Protein AF-A0A1L9B1I5-F1 (afdb_monomer_lite)

Radius of gyration: 37.48 Å; chains: 1; bounding box: 72×91×67 Å

Secondary structure (DSSP, 8-state):
--HHHHHHHHHHHHHHHH-TTS-HHHHHHHHHHHHHHH-SSTTSTTTSHHHHHHHHHHHHHHHHHHHHHHHHH------SS-----------------

Foldseek 3Di:
DDPVVVVVVVVVLVCQLVDPPDPPVVSVVSVVVVCCVVPVPPVPDPPCPVVVVVVVVVVVVVVVVVVVVVVVVDDPPPPPDPPPPDDPDDDDDDPDDD

pLDDT: mean 73.76, std 11.55, range [52.38, 95.69]

Organism: NCBI:txid83449

Structure (mmCIF, N/CA/C/O backbone):
data_AF-A0A1L9B1I5-F1
#
_entry.id   AF-A0A1L9B1I5-F1
#
loop_
_atom_site.group_PDB
_atom_site.id
_atom_site.type_symbol
_atom_site.label_atom_id
_atom_site.label_alt_id
_atom_site.label_comp_id
_atom_site.label_asym_id
_atom_site.label_entity_id
_atom_site.label_seq_id
_atom_site.pdbx_PDB_ins_code
_atom_site.Cartn_x
_atom_site.Cartn_y
_atom_site.Cartn_z
_atom_site.occupancy
_atom_site.B_iso_or_equiv
_atom_site.auth_seq_id
_atom_site.auth_comp_id
_atom_site.auth_asym_id
_atom_site.auth_atom_id
_atom_site.pdbx_PDB_model_num
ATOM 1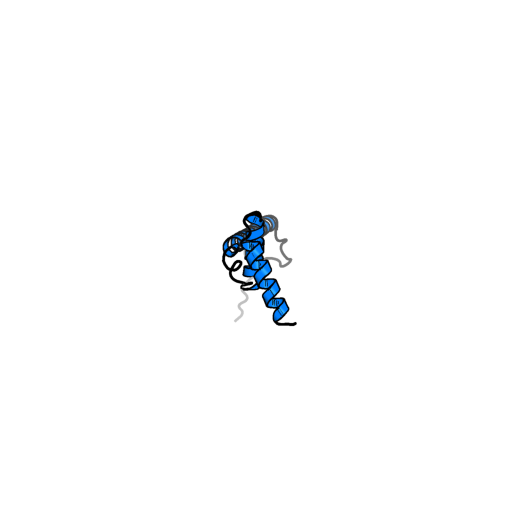 N N . MET A 1 1 ? 4.341 -37.449 9.022 1.00 52.38 1 MET A N 1
ATOM 2 C CA . MET A 1 1 ? 2.952 -37.032 9.335 1.00 52.38 1 MET A CA 1
ATOM 3 C C . MET A 1 1 ? 1.998 -38.139 8.913 1.00 52.38 1 MET A C 1
ATOM 5 O O . MET A 1 1 ? 1.988 -38.496 7.745 1.00 52.38 1 MET A O 1
ATOM 9 N N . ASN A 1 2 ? 1.245 -38.723 9.849 1.00 67.94 2 ASN A N 1
ATOM 10 C CA . ASN A 1 2 ? 0.342 -39.843 9.559 1.00 67.94 2 ASN A CA 1
ATOM 11 C C . ASN A 1 2 ? -0.948 -39.350 8.882 1.00 67.94 2 ASN A C 1
ATOM 13 O O . ASN A 1 2 ? -1.600 -38.432 9.380 1.00 67.94 2 ASN A O 1
ATOM 17 N N . VAL A 1 3 ? -1.355 -40.002 7.789 1.00 69.44 3 VAL A N 1
ATOM 18 C CA . VAL A 1 3 ? -2.583 -39.704 7.015 1.00 69.44 3 VAL A CA 1
ATOM 19 C C . VAL A 1 3 ? -3.870 -39.728 7.852 1.00 69.44 3 VAL A C 1
ATOM 21 O O . VAL A 1 3 ? -4.844 -39.053 7.522 1.00 69.44 3 VAL A O 1
ATOM 24 N N . ALA A 1 4 ? -3.865 -40.449 8.974 1.00 75.25 4 ALA A N 1
ATOM 25 C CA . ALA A 1 4 ? -4.964 -40.457 9.934 1.00 75.25 4 ALA A CA 1
ATOM 26 C C . ALA A 1 4 ? -5.176 -39.084 10.602 1.00 75.25 4 ALA A C 1
ATOM 28 O O . ALA A 1 4 ? -6.314 -38.642 10.752 1.00 75.25 4 ALA A O 1
ATOM 29 N N . GLY A 1 5 ? -4.096 -38.370 10.941 1.00 73.94 5 GLY A N 1
ATOM 30 C CA . GLY A 1 5 ? -4.180 -37.055 11.586 1.00 73.94 5 GLY A CA 1
ATOM 31 C C . GLY A 1 5 ? -4.783 -35.989 10.670 1.00 73.94 5 GLY A C 1
ATOM 32 O O . GLY A 1 5 ? -5.608 -35.187 11.104 1.00 73.94 5 GLY A O 1
ATOM 33 N N . LEU A 1 6 ? -4.452 -36.043 9.376 1.00 72.31 6 LEU A N 1
ATOM 34 C CA . LEU A 1 6 ? -4.952 -35.096 8.378 1.00 72.31 6 LEU A CA 1
ATOM 35 C C . LEU A 1 6 ? -6.469 -35.243 8.154 1.00 72.31 6 LEU A C 1
ATOM 37 O O . LEU A 1 6 ? -7.192 -34.250 8.066 1.00 72.31 6 LEU A O 1
ATOM 41 N N . ARG A 1 7 ? -6.978 -36.483 8.146 1.00 77.69 7 ARG A N 1
ATOM 42 C CA . ARG A 1 7 ? -8.416 -36.773 7.996 1.00 77.69 7 ARG A CA 1
ATOM 43 C C . ARG A 1 7 ? -9.245 -36.308 9.194 1.00 77.69 7 ARG A C 1
ATOM 45 O O . ARG A 1 7 ? -10.332 -35.757 9.008 1.00 77.69 7 ARG A O 1
ATOM 52 N N . VAL A 1 8 ? -8.728 -36.492 10.411 1.00 81.12 8 VAL A N 1
ATOM 53 C CA . VAL A 1 8 ? -9.387 -36.045 11.654 1.00 81.12 8 VAL A CA 1
ATOM 54 C C . VAL A 1 8 ? -9.438 -34.518 11.729 1.00 81.12 8 VAL A C 1
ATOM 56 O O . VAL A 1 8 ? -10.453 -33.943 12.129 1.00 81.12 8 VAL A O 1
ATOM 59 N N . MET A 1 9 ? -8.366 -33.846 11.309 1.00 76.38 9 MET A N 1
ATOM 60 C CA . MET A 1 9 ? -8.298 -32.386 11.295 1.00 76.38 9 MET A CA 1
ATOM 61 C C . MET A 1 9 ? -9.303 -31.784 10.300 1.00 76.38 9 MET A C 1
ATOM 63 O O . MET A 1 9 ? -10.058 -30.881 10.666 1.00 76.38 9 MET A O 1
ATOM 67 N N . GLY A 1 10 ? -9.413 -32.362 9.098 1.00 78.12 10 GLY A N 1
ATOM 68 C CA . GLY A 1 10 ? -10.393 -31.938 8.092 1.00 78.12 10 GLY A CA 1
ATOM 69 C C . GLY A 1 10 ? -11.852 -32.104 8.537 1.00 78.12 10 GLY A C 1
ATOM 70 O O . GLY A 1 10 ? -12.665 -31.199 8.359 1.00 78.12 10 GLY A O 1
ATOM 71 N N . THR A 1 11 ? -12.199 -33.219 9.187 1.00 82.44 11 THR A N 1
ATOM 72 C CA . THR A 1 11 ? -13.579 -33.452 9.665 1.00 82.44 11 THR A CA 1
ATOM 73 C C . THR A 1 11 ? -13.974 -32.529 10.816 1.00 82.44 11 THR A C 1
ATOM 75 O O . THR A 1 11 ? -15.116 -32.064 10.868 1.00 82.44 11 THR A O 1
ATOM 78 N N . ARG A 1 12 ? -13.042 -32.219 11.726 1.00 82.88 12 ARG A N 1
ATOM 79 C CA . ARG A 1 12 ? -13.279 -31.249 12.809 1.00 82.88 12 ARG A CA 1
ATOM 80 C C . ARG A 1 12 ? -13.475 -29.841 12.266 1.00 82.88 12 ARG A C 1
ATOM 82 O O . ARG A 1 12 ? -14.418 -29.167 12.677 1.00 82.88 12 ARG A O 1
ATOM 89 N N . PHE A 1 13 ? -12.643 -29.435 11.311 1.00 79.81 13 PHE A N 1
ATOM 90 C CA . PHE A 1 13 ? -12.793 -28.152 10.632 1.00 79.81 13 PHE A CA 1
ATOM 91 C C . PHE A 1 13 ? -14.146 -28.052 9.914 1.00 79.81 13 PHE A C 1
ATOM 93 O O . PHE A 1 13 ? -14.872 -27.075 10.082 1.00 79.81 13 PHE A O 1
ATOM 100 N N . PHE A 1 14 ? -14.551 -29.103 9.201 1.00 79.06 14 PHE A N 1
ATOM 101 C CA . PHE A 1 14 ? -15.836 -29.128 8.506 1.00 79.06 14 PHE A CA 1
ATOM 102 C C . PHE A 1 14 ? -17.037 -29.032 9.461 1.00 79.06 14 PHE A C 1
ATOM 104 O O . PHE A 1 14 ? -17.991 -28.300 9.187 1.00 79.06 14 PHE A O 1
ATOM 111 N N . ARG A 1 15 ? -16.983 -29.710 10.619 1.00 80.38 15 ARG A N 1
ATOM 112 C CA . ARG A 1 15 ? -17.998 -29.554 11.677 1.00 80.38 15 ARG A CA 1
ATOM 113 C C . ARG A 1 15 ? -18.002 -28.146 12.262 1.00 80.38 15 ARG A C 1
ATOM 115 O O . ARG A 1 15 ? -19.080 -27.599 12.442 1.00 80.38 15 ARG A O 1
ATOM 122 N N . TYR A 1 16 ? -16.836 -27.552 12.504 1.00 80.06 16 TYR A N 1
ATOM 123 C CA . TYR A 1 16 ? -16.713 -26.182 13.009 1.00 80.06 16 TYR A CA 1
ATOM 124 C C . TYR A 1 16 ? -17.328 -25.151 12.049 1.00 80.06 16 TYR A C 1
ATOM 126 O O . TYR A 1 16 ? -18.082 -24.277 12.469 1.00 80.06 16 TYR A O 1
ATOM 134 N N . VAL A 1 17 ? -17.082 -25.290 10.743 1.00 75.38 17 VAL A N 1
ATOM 135 C CA . VAL A 1 17 ? -17.662 -24.406 9.719 1.00 75.38 17 VAL A CA 1
ATOM 136 C C . VAL A 1 17 ? -19.171 -24.627 9.563 1.00 75.38 17 VAL A C 1
ATOM 138 O O . VAL A 1 17 ? -19.891 -23.678 9.269 1.00 75.38 17 VAL A O 1
ATOM 141 N N . ARG A 1 18 ? -19.691 -25.839 9.787 1.00 76.12 18 ARG A N 1
ATOM 142 C CA . ARG A 1 18 ? -21.140 -26.110 9.729 1.00 76.12 18 ARG A CA 1
ATOM 143 C C . ARG A 1 18 ? -21.896 -25.849 11.031 1.00 76.12 18 ARG A C 1
ATOM 145 O O . ARG A 1 18 ? -23.122 -25.795 10.986 1.00 76.12 18 ARG A O 1
ATOM 152 N N . ASP A 1 19 ? -21.215 -25.652 12.156 1.00 79.56 19 ASP A N 1
ATOM 153 C CA . ASP A 1 19 ? -21.867 -25.460 13.452 1.00 79.56 19 ASP A CA 1
ATOM 154 C C . ASP A 1 19 ? -22.587 -24.094 13.515 1.00 79.56 19 ASP A C 1
ATOM 156 O O . ASP A 1 19 ? -21.930 -23.048 13.434 1.00 79.56 19 ASP A O 1
ATOM 160 N N . PRO A 1 20 ? -23.930 -24.058 13.644 1.00 75.19 20 PRO A N 1
ATOM 161 C CA . PRO A 1 20 ? -24.708 -22.819 13.717 1.00 75.19 20 PRO A CA 1
ATOM 162 C C . PRO A 1 20 ? -24.437 -21.993 14.983 1.00 75.19 20 PRO A C 1
ATOM 164 O O . PRO A 1 20 ? -24.801 -20.819 15.015 1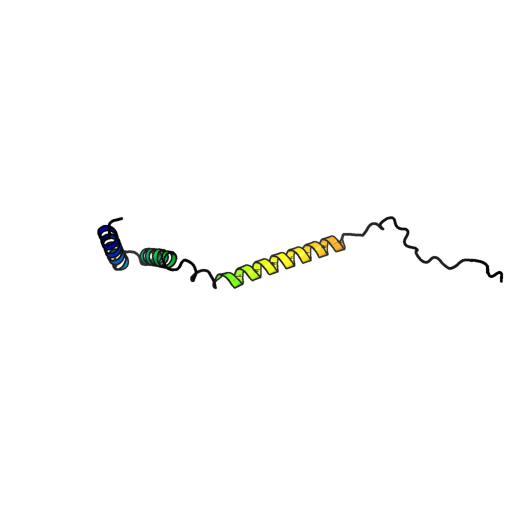.00 75.19 20 PRO A O 1
ATOM 167 N N . ARG A 1 21 ? -23.780 -22.564 16.002 1.00 82.69 21 ARG A N 1
ATOM 168 C CA . ARG A 1 21 ? -23.360 -21.851 17.220 1.00 82.69 21 ARG A CA 1
ATOM 169 C C . ARG A 1 21 ? -22.120 -20.985 17.001 1.00 82.69 21 ARG A C 1
ATOM 171 O O . ARG A 1 21 ? -21.813 -20.138 17.837 1.00 82.69 21 ARG A O 1
ATOM 178 N N . VAL A 1 22 ? -21.401 -21.177 15.894 1.00 79.81 22 VAL A N 1
ATOM 179 C CA . VAL A 1 22 ? -20.233 -20.362 15.552 1.00 79.81 22 VAL A CA 1
ATOM 180 C C . VAL A 1 22 ? -20.702 -19.049 14.912 1.00 79.81 22 VAL A C 1
ATOM 182 O O . VAL A 1 22 ? -21.383 -19.081 13.883 1.00 79.81 22 VAL A O 1
ATOM 185 N N . PRO A 1 23 ? -20.321 -17.883 15.471 1.00 80.75 23 PRO A N 1
ATOM 186 C CA . PRO A 1 23 ? -20.623 -16.584 14.881 1.00 80.75 23 PRO A CA 1
ATOM 187 C C . PRO A 1 23 ? -20.171 -16.516 13.420 1.00 80.75 23 PRO A C 1
ATOM 189 O O . PRO A 1 23 ? -19.045 -16.901 13.094 1.00 80.75 23 PRO A O 1
ATOM 192 N N . ARG A 1 24 ? -21.029 -15.981 12.542 1.00 78.88 24 ARG A N 1
ATOM 193 C CA . ARG A 1 24 ? -20.805 -15.956 11.083 1.00 78.88 24 ARG A CA 1
ATOM 194 C C . ARG A 1 24 ? -19.449 -15.352 10.686 1.00 78.88 24 ARG A C 1
ATOM 196 O O . ARG A 1 24 ? -18.813 -15.863 9.772 1.00 78.88 24 ARG A O 1
ATOM 203 N N . TRP A 1 25 ? -18.966 -14.342 11.416 1.00 74.44 25 TRP A N 1
ATOM 204 C CA . TRP A 1 25 ? -17.663 -13.710 11.164 1.00 74.44 25 TRP A CA 1
ATOM 205 C C . TRP A 1 25 ? -16.468 -14.653 11.412 1.00 74.44 25 TRP A C 1
ATOM 207 O O . TRP A 1 25 ? -15.504 -14.640 10.652 1.00 74.44 25 TRP A O 1
ATOM 217 N N . ARG A 1 26 ? -16.544 -15.535 12.422 1.00 82.06 26 ARG A N 1
ATOM 218 C CA . ARG A 1 26 ? -15.484 -16.518 12.728 1.00 82.06 26 ARG A CA 1
ATOM 219 C C . ARG A 1 26 ? -15.433 -17.627 11.685 1.00 82.06 26 ARG A C 1
ATOM 221 O O . ARG A 1 26 ? -14.360 -18.086 11.309 1.00 82.06 26 ARG A O 1
ATOM 228 N N . ARG A 1 27 ? -16.606 -18.028 11.190 1.00 76.25 27 ARG A N 1
ATOM 229 C CA . ARG A 1 27 ? -16.735 -18.970 10.075 1.00 76.25 27 ARG A CA 1
ATOM 230 C C . ARG A 1 27 ? -16.115 -18.398 8.800 1.00 76.25 27 ARG A C 1
ATOM 232 O O . ARG A 1 27 ? -15.356 -19.100 8.142 1.00 76.25 27 ARG A O 1
ATOM 239 N N . LEU A 1 28 ? -16.406 -17.130 8.496 1.00 80.56 28 LEU A N 1
ATOM 240 C CA . LEU A 1 28 ? -15.822 -16.409 7.365 1.00 80.56 28 LEU A CA 1
ATOM 241 C C . LEU A 1 28 ? -14.297 -16.354 7.462 1.00 80.56 28 LEU A C 1
ATOM 243 O O . LEU A 1 28 ? -13.642 -16.722 6.499 1.00 80.56 28 LEU A O 1
ATOM 247 N N . LEU A 1 29 ? -13.736 -16.014 8.625 1.00 82.25 29 LEU A N 1
ATOM 248 C CA . LEU A 1 29 ? -12.284 -16.026 8.844 1.00 82.25 29 LEU A CA 1
ATOM 249 C C . LEU A 1 29 ? -11.641 -17.390 8.587 1.00 82.25 29 LEU A C 1
ATOM 251 O O . LEU A 1 29 ? -10.606 -17.460 7.935 1.00 82.25 29 LEU A O 1
ATOM 255 N N . GLY A 1 30 ? -12.247 -18.473 9.080 1.00 81.31 30 GLY A N 1
ATOM 256 C CA . GLY A 1 30 ? -11.731 -19.825 8.852 1.00 81.31 30 GLY A CA 1
ATOM 257 C C . GLY A 1 30 ? -11.744 -20.213 7.372 1.00 81.31 30 GLY A C 1
ATOM 258 O O . GLY A 1 30 ? -10.779 -20.790 6.877 1.00 81.31 30 GLY A O 1
ATOM 259 N N . VAL A 1 31 ? -12.812 -19.858 6.652 1.00 80.25 31 VAL A N 1
ATOM 260 C CA . VAL A 1 31 ? -12.901 -20.053 5.196 1.00 80.25 31 VAL A CA 1
ATOM 261 C C . VAL A 1 31 ? -11.868 -19.193 4.469 1.00 80.25 31 VAL A C 1
ATOM 263 O O . VAL A 1 31 ? -11.192 -19.698 3.580 1.00 80.25 31 VAL A O 1
ATOM 266 N N . PHE A 1 32 ? -11.691 -17.937 4.880 1.00 78.19 32 PHE A N 1
ATOM 267 C CA . PHE A 1 32 ? -10.731 -17.007 4.288 1.00 78.19 32 PHE A CA 1
ATOM 268 C C . PHE A 1 32 ? -9.286 -17.469 4.491 1.00 78.19 32 PHE A C 1
ATOM 270 O O . PHE A 1 32 ? -8.496 -17.419 3.561 1.00 78.19 32 PHE A O 1
ATOM 277 N N . ALA A 1 33 ? -8.951 -17.992 5.672 1.00 81.25 33 ALA A N 1
ATOM 278 C CA . ALA A 1 33 ? -7.631 -18.548 5.957 1.00 81.25 33 ALA A CA 1
ATOM 279 C C . ALA A 1 33 ? -7.323 -19.778 5.087 1.00 81.25 33 ALA A C 1
ATOM 281 O O . ALA A 1 33 ? -6.212 -19.914 4.581 1.00 81.25 33 ALA A O 1
ATOM 282 N N . VAL A 1 34 ? -8.309 -20.658 4.875 1.00 79.88 34 VAL A N 1
ATOM 283 C CA . VAL A 1 34 ? -8.162 -21.822 3.985 1.00 79.88 34 VAL A CA 1
ATOM 284 C C . VAL A 1 34 ? -8.073 -21.395 2.520 1.00 79.88 34 VAL A C 1
ATOM 286 O O . VAL A 1 34 ? -7.230 -21.912 1.795 1.00 79.88 34 VAL A O 1
ATOM 289 N N . ALA A 1 35 ? -8.895 -20.435 2.093 1.00 79.06 35 ALA A N 1
ATOM 290 C CA . ALA A 1 35 ? -8.853 -19.874 0.746 1.00 79.06 35 ALA A CA 1
ATOM 291 C C . ALA A 1 35 ? -7.511 -19.183 0.462 1.00 79.06 35 ALA A C 1
ATOM 293 O O . ALA A 1 35 ? -6.907 -19.445 -0.569 1.00 79.06 35 ALA A O 1
ATOM 294 N N . TYR A 1 36 ? -7.001 -18.391 1.409 1.00 67.31 36 TYR A N 1
ATOM 295 C CA . TYR A 1 36 ? -5.689 -17.747 1.333 1.00 67.31 36 TYR A CA 1
ATOM 296 C C . TYR A 1 36 ? -4.547 -18.770 1.285 1.00 67.31 36 TYR A C 1
ATOM 298 O O . TYR A 1 36 ? -3.601 -18.609 0.525 1.00 67.31 36 TYR A O 1
ATOM 306 N N . PHE A 1 37 ? -4.643 -19.855 2.058 1.00 79.12 37 PHE A N 1
ATOM 307 C CA . PHE A 1 37 ? -3.643 -20.924 2.035 1.00 79.12 37 PHE A CA 1
ATOM 308 C C . PHE A 1 37 ? -3.638 -21.711 0.713 1.00 79.12 37 PHE A C 1
ATOM 310 O O . PHE A 1 37 ? -2.576 -22.093 0.231 1.00 79.12 37 PHE A O 1
ATOM 317 N N . LEU A 1 38 ? -4.816 -21.968 0.132 1.00 75.62 38 LEU A N 1
ATOM 318 C CA . LEU A 1 38 ? -4.968 -22.705 -1.130 1.00 75.62 38 LEU A CA 1
ATOM 319 C C . LEU A 1 38 ? -4.659 -21.850 -2.359 1.00 75.62 38 LEU A C 1
ATOM 321 O O . LEU A 1 38 ? -4.173 -22.373 -3.358 1.00 75.62 38 LEU A O 1
ATOM 325 N N . PHE A 1 39 ? -4.966 -20.558 -2.294 1.00 70.31 39 PHE A N 1
ATOM 326 C CA . PHE A 1 39 ? -4.817 -19.631 -3.401 1.00 70.31 39 PHE A CA 1
ATOM 327 C C . PHE A 1 39 ? -4.252 -18.295 -2.885 1.00 70.31 39 PHE A C 1
ATOM 329 O O . PHE A 1 39 ? -4.983 -17.312 -2.755 1.00 70.31 39 PHE A O 1
ATOM 336 N N . PRO A 1 40 ? -2.942 -18.241 -2.570 1.00 62.38 40 PRO A N 1
ATOM 337 C CA . PRO A 1 40 ? -2.307 -17.078 -1.941 1.00 62.38 40 PRO A CA 1
ATOM 338 C C . PRO A 1 40 ? -2.233 -15.831 -2.837 1.00 62.38 40 PRO A C 1
ATOM 340 O O . PRO A 1 40 ? -1.695 -14.815 -2.406 1.00 62.38 40 PRO A O 1
ATOM 343 N N . VAL A 1 41 ? -2.756 -15.898 -4.068 1.00 64.88 41 VAL A N 1
ATOM 344 C CA . VAL A 1 41 ? -2.526 -14.887 -5.102 1.00 64.88 41 VAL A CA 1
ATOM 345 C C . VAL A 1 41 ? -3.808 -14.162 -5.540 1.00 64.88 41 VAL A C 1
ATOM 347 O O . VAL A 1 41 ? -3.779 -12.950 -5.473 1.00 64.88 41 VAL A O 1
ATOM 350 N N . ASP A 1 42 ? -4.945 -14.807 -5.853 1.00 59.00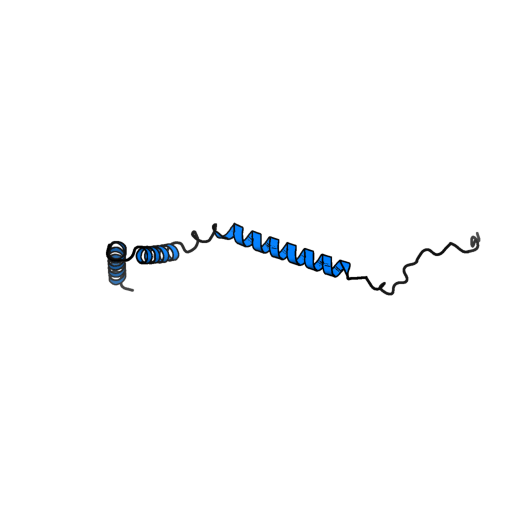 42 ASP A N 1
ATOM 351 C CA . ASP A 1 42 ? -6.102 -14.164 -6.550 1.00 59.00 42 ASP A CA 1
ATOM 352 C C . ASP A 1 42 ? -7.026 -13.215 -5.764 1.00 59.00 42 ASP A C 1
ATOM 354 O O . ASP A 1 42 ? -7.924 -12.623 -6.357 1.00 59.00 42 ASP A O 1
ATOM 358 N N . VAL A 1 43 ? -6.845 -12.988 -4.461 1.00 52.75 43 VAL A N 1
ATOM 359 C CA . VAL A 1 43 ? -7.666 -11.975 -3.745 1.00 52.75 43 VAL A CA 1
ATOM 360 C C . VAL A 1 43 ? -6.991 -10.598 -3.717 1.00 52.75 43 VAL A C 1
ATOM 362 O O . VAL A 1 43 ? -7.645 -9.574 -3.525 1.00 52.75 43 VAL A O 1
ATOM 365 N N . VAL A 1 44 ? -5.678 -10.569 -3.945 1.00 59.12 44 VAL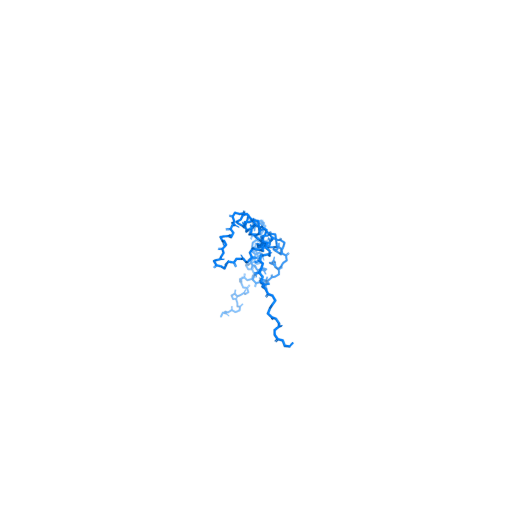 A N 1
ATOM 366 C CA . VAL A 1 44 ? -4.852 -9.362 -3.978 1.00 59.12 44 VAL A CA 1
ATOM 367 C C . VAL A 1 44 ? -4.647 -8.744 -5.381 1.00 59.12 44 VAL A C 1
ATOM 369 O O . VAL A 1 44 ? -4.458 -7.527 -5.396 1.00 59.12 44 VAL A O 1
ATOM 372 N N . PRO A 1 45 ? -4.698 -9.425 -6.555 1.00 54.97 45 PRO A N 1
ATOM 373 C CA . PRO A 1 45 ? -4.065 -8.878 -7.755 1.00 54.97 45 PRO A CA 1
ATOM 374 C C . PRO A 1 45 ? -4.838 -7.723 -8.391 1.00 54.97 45 PRO A C 1
ATOM 376 O O . PRO A 1 45 ? -4.223 -6.927 -9.086 1.00 54.97 45 PRO A O 1
ATOM 379 N N . ASP A 1 46 ? -6.134 -7.559 -8.099 1.00 56.09 46 ASP A N 1
ATOM 380 C CA . ASP A 1 46 ? -6.974 -6.611 -8.846 1.00 56.09 46 ASP A CA 1
ATOM 381 C C . ASP A 1 46 ? -7.720 -5.569 -7.987 1.00 56.09 46 ASP A C 1
ATOM 383 O O . ASP A 1 46 ? -8.381 -4.690 -8.539 1.00 56.09 46 ASP A O 1
ATOM 387 N N . PHE A 1 47 ? -7.607 -5.590 -6.648 1.00 54.50 47 PHE A N 1
ATOM 388 C CA . PHE A 1 47 ? -8.322 -4.632 -5.774 1.00 54.50 47 PHE A CA 1
ATOM 389 C C . PHE A 1 47 ? -7.518 -3.391 -5.358 1.00 54.50 47 PHE A C 1
ATOM 391 O O . PHE A 1 47 ? -8.110 -2.387 -4.963 1.00 54.50 47 PHE A O 1
ATOM 398 N N . LEU A 1 48 ? -6.188 -3.427 -5.463 1.00 64.56 48 LEU A N 1
ATOM 399 C CA . LEU A 1 48 ? -5.300 -2.292 -5.185 1.00 64.56 48 LEU A CA 1
ATOM 400 C C . LEU A 1 48 ? -4.605 -1.607 -6.389 1.00 64.56 48 LEU A C 1
ATOM 402 O O . LEU A 1 48 ? -3.851 -0.671 -6.122 1.00 64.56 48 LEU A O 1
ATOM 406 N N . PRO A 1 49 ? -4.831 -1.947 -7.679 1.00 60.22 49 PRO A N 1
ATOM 407 C CA . PRO A 1 49 ? -4.247 -1.172 -8.776 1.00 60.22 49 PRO A CA 1
ATOM 408 C C . PRO A 1 49 ? -4.645 0.312 -8.724 1.00 60.22 49 PRO A C 1
ATOM 410 O O . PRO A 1 49 ? -3.804 1.184 -8.880 1.00 60.22 49 PRO A O 1
ATOM 413 N N . LEU A 1 50 ? -5.906 0.632 -8.417 1.00 64.62 50 LEU A N 1
ATOM 414 C CA . LEU A 1 50 ? -6.402 2.017 -8.447 1.00 64.62 50 LEU A CA 1
ATOM 415 C C . LEU A 1 50 ? -5.845 2.918 -7.333 1.00 64.62 50 LEU A C 1
ATOM 417 O O . LEU A 1 50 ? -5.660 4.112 -7.554 1.00 64.62 50 LEU A O 1
ATOM 421 N N . LEU A 1 51 ? -5.580 2.370 -6.143 1.00 70.00 51 LEU A N 1
ATOM 422 C CA . LEU A 1 51 ? -5.052 3.152 -5.019 1.00 70.00 51 LEU A CA 1
ATOM 423 C C . LEU A 1 51 ? -3.557 3.443 -5.175 1.00 70.00 51 LEU A C 1
ATOM 425 O O . LEU A 1 51 ? -3.130 4.543 -4.841 1.00 70.00 51 LEU A O 1
ATOM 429 N N . GLY A 1 52 ? -2.788 2.499 -5.730 1.00 66.25 52 GLY A N 1
ATOM 430 C CA . GLY A 1 52 ? -1.365 2.718 -6.011 1.00 66.25 52 GLY A CA 1
ATOM 431 C C . GLY A 1 52 ? -1.138 3.818 -7.050 1.00 66.25 52 GLY A C 1
ATOM 432 O O . GLY A 1 52 ? -0.294 4.684 -6.863 1.00 66.25 52 GLY A O 1
ATOM 433 N N . TRP A 1 53 ? -1.964 3.862 -8.101 1.00 78.69 53 TRP A N 1
ATOM 434 C CA . TRP A 1 53 ? -1.806 4.845 -9.181 1.00 78.69 53 TRP A CA 1
ATOM 435 C C . TRP A 1 53 ? -2.144 6.269 -8.729 1.00 78.69 53 TRP A C 1
ATOM 437 O O . TRP A 1 53 ? -1.548 7.234 -9.205 1.00 78.69 53 TRP A O 1
ATOM 447 N N . LEU A 1 54 ? -3.104 6.412 -7.809 1.00 82.00 54 LEU A N 1
ATOM 448 C CA . LEU A 1 54 ? -3.470 7.711 -7.251 1.00 82.00 54 LEU A CA 1
ATOM 449 C C . LEU A 1 54 ? -2.354 8.286 -6.364 1.00 82.00 54 LEU A C 1
ATOM 451 O O . LEU A 1 54 ? -2.109 9.492 -6.416 1.00 82.00 54 LEU A O 1
ATOM 455 N N . ASP A 1 55 ? -1.676 7.437 -5.588 1.00 81.25 55 ASP A N 1
ATOM 456 C CA . ASP A 1 55 ? -0.536 7.837 -4.755 1.00 81.25 55 ASP A CA 1
ATOM 457 C C . ASP A 1 55 ? 0.658 8.276 -5.618 1.00 81.25 55 ASP A C 1
ATOM 459 O O . ASP A 1 55 ? 1.172 9.382 -5.446 1.00 81.25 55 ASP A O 1
ATOM 463 N N . ASP A 1 56 ? 1.009 7.488 -6.639 1.00 83.06 56 ASP A N 1
ATOM 464 C CA . ASP A 1 56 ? 2.113 7.798 -7.558 1.00 83.06 56 ASP A CA 1
ATOM 465 C C . ASP A 1 56 ? 1.913 9.140 -8.290 1.00 83.06 56 ASP A C 1
ATOM 467 O O . ASP A 1 56 ? 2.832 9.964 -8.376 1.00 83.06 56 ASP A O 1
ATOM 471 N N . ILE A 1 57 ? 0.695 9.404 -8.784 1.00 91.50 57 ILE A N 1
ATOM 472 C CA . ILE A 1 57 ? 0.348 10.684 -9.428 1.00 91.50 57 ILE A CA 1
ATOM 473 C C . ILE A 1 57 ? 0.429 11.837 -8.420 1.00 91.50 57 ILE A C 1
ATOM 475 O O . ILE A 1 57 ? 0.919 12.918 -8.761 1.00 91.50 57 ILE A O 1
ATOM 479 N N . GLY A 1 58 ? -0.027 11.617 -7.185 1.00 92.31 58 GLY A N 1
ATOM 480 C CA . GLY A 1 58 ? 0.034 12.607 -6.113 1.00 92.31 58 GLY A CA 1
ATOM 481 C C . GLY A 1 58 ? 1.469 12.993 -5.752 1.00 92.31 58 GLY A C 1
ATOM 482 O O . GLY A 1 58 ? 1.787 14.184 -5.679 1.00 92.31 58 GLY A O 1
ATOM 483 N N . VAL A 1 59 ? 2.352 12.005 -5.593 1.00 92.19 59 VAL A N 1
ATOM 484 C CA . VAL A 1 59 ? 3.778 12.216 -5.304 1.00 92.19 59 VAL A CA 1
ATOM 485 C C . VAL A 1 59 ? 4.457 12.968 -6.447 1.00 92.19 59 VAL A C 1
ATOM 487 O O . VAL A 1 59 ? 5.129 13.975 -6.205 1.00 92.19 59 VAL A O 1
ATOM 490 N N . LEU A 1 60 ? 4.243 12.543 -7.696 1.00 94.88 60 LEU A N 1
ATOM 491 C CA . LEU A 1 60 ? 4.835 13.197 -8.865 1.00 94.88 60 LEU A CA 1
ATOM 492 C C . LEU A 1 60 ? 4.374 14.657 -8.998 1.00 94.88 60 LEU A C 1
ATOM 494 O O . LEU A 1 60 ? 5.194 15.549 -9.231 1.00 94.88 60 LEU A O 1
ATOM 498 N N . ALA A 1 61 ? 3.078 14.917 -8.804 1.00 94.00 61 ALA A N 1
ATOM 499 C CA . ALA A 1 61 ? 2.521 16.266 -8.830 1.00 94.00 61 ALA A CA 1
ATOM 500 C C . ALA A 1 61 ? 3.079 17.142 -7.696 1.00 94.00 61 ALA A C 1
ATOM 502 O O . ALA A 1 61 ? 3.424 18.304 -7.928 1.00 94.00 61 ALA A O 1
ATOM 503 N N . GLY A 1 62 ? 3.216 16.586 -6.489 1.00 95.69 62 GLY A N 1
ATOM 504 C CA . GLY A 1 62 ? 3.787 17.283 -5.337 1.00 95.69 62 GLY A CA 1
ATOM 505 C C . GLY A 1 62 ? 5.243 17.690 -5.562 1.00 95.69 62 GLY A C 1
ATOM 506 O O . GLY A 1 62 ? 5.603 18.848 -5.335 1.00 95.69 62 GLY A O 1
ATOM 507 N N . VAL A 1 63 ? 6.065 16.774 -6.080 1.00 95.50 63 VAL A N 1
ATOM 508 C CA . VAL A 1 63 ? 7.471 17.052 -6.413 1.00 95.50 63 VAL A CA 1
ATOM 509 C C . VAL A 1 63 ? 7.573 18.096 -7.524 1.00 95.50 63 VAL A C 1
ATOM 511 O O . VAL A 1 63 ? 8.339 19.049 -7.392 1.00 95.50 63 VAL A O 1
ATOM 514 N N . ALA A 1 64 ? 6.781 17.975 -8.591 1.00 94.38 64 ALA A N 1
ATOM 515 C CA . ALA A 1 64 ? 6.786 18.946 -9.685 1.00 94.38 64 ALA A CA 1
ATOM 516 C C . ALA A 1 64 ? 6.394 20.357 -9.210 1.00 94.38 64 ALA A C 1
ATOM 518 O O . ALA A 1 64 ? 7.034 21.343 -9.587 1.00 94.38 64 ALA A O 1
ATOM 519 N N . TRP A 1 65 ? 5.381 20.462 -8.346 1.00 94.62 65 TRP A N 1
ATOM 520 C CA . TRP A 1 65 ? 4.974 21.733 -7.750 1.00 94.62 65 TRP A CA 1
ATOM 521 C C . TRP A 1 65 ? 6.065 22.329 -6.854 1.00 94.62 65 TRP A C 1
ATOM 523 O O . TRP A 1 65 ? 6.371 23.518 -6.967 1.00 94.62 65 TRP A O 1
ATOM 533 N N . PHE A 1 66 ? 6.686 21.505 -6.006 1.00 93.44 66 PHE A N 1
ATOM 534 C CA . PHE A 1 66 ? 7.788 21.926 -5.144 1.00 93.44 66 PHE A CA 1
ATOM 535 C C . PHE A 1 66 ? 8.982 22.440 -5.960 1.00 93.44 66 PHE A C 1
ATOM 537 O O . PHE A 1 66 ? 9.473 23.537 -5.708 1.00 93.44 66 PHE A O 1
ATOM 544 N N . MET A 1 67 ? 9.389 21.702 -6.995 1.00 91.50 67 MET A N 1
ATOM 545 C CA . MET A 1 67 ? 10.494 22.091 -7.876 1.00 91.50 67 MET A CA 1
ATOM 546 C C . MET A 1 67 ? 10.202 23.386 -8.636 1.00 91.50 67 MET A C 1
ATOM 548 O O . MET A 1 67 ? 11.085 24.231 -8.754 1.00 91.50 67 MET A O 1
ATOM 552 N N . LYS A 1 68 ? 8.967 23.583 -9.118 1.00 89.69 68 LYS A N 1
ATOM 553 C CA . LYS A 1 68 ? 8.554 24.846 -9.754 1.00 89.69 68 LYS A CA 1
ATOM 554 C C . LYS A 1 68 ? 8.704 26.022 -8.790 1.00 89.69 68 LYS A C 1
ATOM 556 O O . LYS A 1 68 ? 9.250 27.053 -9.168 1.00 89.69 68 LYS A O 1
ATOM 561 N N . ARG A 1 69 ? 8.243 25.853 -7.549 1.00 89.88 69 ARG A N 1
ATOM 562 C CA . ARG A 1 69 ? 8.341 26.879 -6.507 1.00 89.88 69 ARG A CA 1
ATOM 563 C C . ARG A 1 69 ? 9.794 27.216 -6.171 1.00 89.88 69 ARG A C 1
ATOM 565 O O . ARG 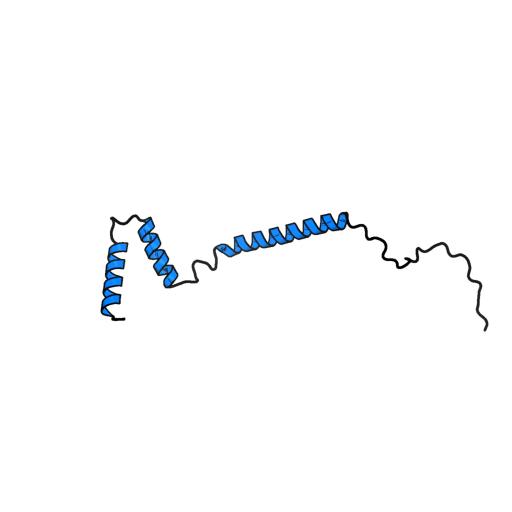A 1 69 ? 10.113 28.388 -5.999 1.00 89.88 69 ARG A O 1
ATOM 572 N N . GLU A 1 70 ? 10.659 26.210 -6.098 1.00 86.25 70 GLU A N 1
ATOM 573 C CA . GLU A 1 70 ? 12.083 26.417 -5.822 1.00 86.25 70 GLU A CA 1
ATOM 574 C C . GLU A 1 70 ? 12.787 27.109 -6.996 1.00 86.25 70 GLU A C 1
ATOM 576 O O . GLU A 1 70 ? 13.561 28.045 -6.805 1.00 86.25 70 GLU A O 1
ATOM 581 N N . LEU A 1 71 ? 12.458 26.720 -8.231 1.00 83.06 71 LEU A N 1
ATOM 582 C CA . LEU A 1 71 ? 13.039 27.304 -9.438 1.00 83.06 71 LEU A CA 1
ATOM 583 C C . LEU A 1 71 ? 12.629 28.769 -9.645 1.00 83.06 71 LEU A C 1
ATOM 585 O O . LEU A 1 71 ? 13.429 29.564 -10.125 1.00 83.06 71 LEU A O 1
ATOM 589 N N . GLU A 1 72 ? 11.411 29.148 -9.252 1.00 80.06 72 GLU A N 1
ATOM 590 C CA . GLU A 1 72 ? 10.968 30.550 -9.265 1.00 80.06 72 GLU A CA 1
ATOM 591 C C . GLU A 1 72 ? 11.766 31.432 -8.290 1.00 80.06 72 GLU A C 1
ATOM 593 O O . GLU A 1 72 ? 11.901 32.637 -8.514 1.00 80.06 72 GLU A O 1
ATOM 598 N N . HIS A 1 73 ? 12.312 30.845 -7.220 1.00 72.00 73 HIS A N 1
ATOM 599 C CA . HIS A 1 73 ? 13.178 31.539 -6.268 1.00 72.00 73 HIS A CA 1
ATOM 600 C C . HIS A 1 73 ? 14.666 31.443 -6.629 1.00 72.00 73 HIS A C 1
ATOM 602 O O . HIS A 1 73 ? 15.468 32.279 -6.203 1.00 72.00 73 HIS A O 1
ATOM 608 N N . TYR A 1 74 ? 15.037 30.467 -7.457 1.00 74.56 74 TYR A N 1
ATOM 609 C CA . TYR A 1 74 ? 16.384 30.330 -7.976 1.00 74.56 74 TYR A CA 1
ATOM 610 C C . TYR A 1 74 ? 16.659 31.397 -9.041 1.00 74.56 74 TYR A C 1
ATOM 612 O O . TYR A 1 74 ? 16.423 31.213 -10.236 1.00 74.56 74 TYR A O 1
ATOM 620 N N . ARG A 1 75 ? 17.211 32.536 -8.613 1.00 67.94 75 ARG A N 1
ATOM 621 C CA . ARG A 1 75 ? 17.981 33.385 -9.523 1.00 67.94 75 ARG A CA 1
ATOM 622 C C . ARG A 1 75 ? 19.320 32.695 -9.768 1.00 67.94 75 ARG A C 1
ATOM 624 O O . ARG A 1 75 ? 20.079 32.555 -8.810 1.00 67.94 75 ARG A O 1
ATOM 631 N N . PRO A 1 76 ? 19.641 32.281 -11.005 1.00 67.50 76 PRO A N 1
ATOM 632 C CA . PRO A 1 76 ? 20.995 31.859 -11.298 1.00 67.50 76 PRO A CA 1
ATOM 633 C C . PRO A 1 76 ? 21.903 33.068 -11.074 1.00 67.50 76 PRO A C 1
ATOM 635 O O . PRO A 1 76 ? 21.792 34.074 -11.778 1.00 67.50 76 PRO A O 1
ATOM 638 N N . GLU A 1 77 ? 22.781 32.982 -10.074 1.00 68.81 77 GLU A N 1
ATOM 639 C CA . GLU A 1 77 ? 23.978 33.818 -10.050 1.00 68.81 77 GLU A CA 1
ATOM 640 C C . GLU A 1 77 ? 24.650 33.632 -11.414 1.00 68.81 77 GLU A C 1
ATOM 642 O O . GLU A 1 77 ? 24.828 32.478 -11.831 1.00 68.81 77 GLU A O 1
ATOM 647 N N . PRO A 1 78 ? 24.950 34.708 -12.161 1.00 64.88 78 PRO A N 1
ATOM 648 C CA . PRO A 1 78 ? 25.627 34.579 -13.437 1.00 64.88 78 PRO A CA 1
ATOM 649 C C . PRO A 1 78 ? 26.938 33.839 -13.183 1.00 64.88 78 PRO A C 1
ATOM 651 O O . PRO A 1 78 ? 27.877 34.371 -12.592 1.00 64.88 78 PRO A O 1
ATOM 654 N N . MET A 1 79 ? 26.960 32.563 -13.577 1.00 68.69 79 MET A N 1
ATOM 655 C CA . MET A 1 79 ? 28.147 31.726 -13.521 1.00 68.69 79 MET A CA 1
ATOM 656 C C . MET A 1 79 ? 29.228 32.511 -14.257 1.00 68.69 79 MET A C 1
ATOM 658 O O . MET A 1 79 ? 2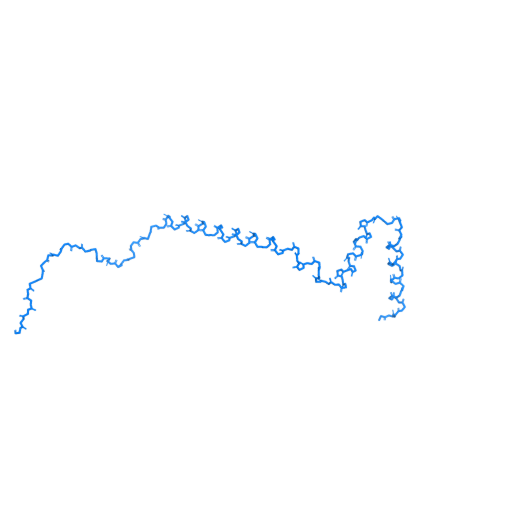8.941 32.996 -15.346 1.00 68.69 79 MET A O 1
ATOM 662 N N . GLY A 1 80 ? 30.398 32.695 -13.634 1.00 66.81 80 GLY A N 1
ATOM 663 C CA . GLY A 1 80 ? 31.446 33.668 -13.985 1.00 66.81 80 GLY A CA 1
ATOM 664 C C . GLY A 1 80 ? 32.098 33.538 -15.368 1.00 66.81 80 GLY A C 1
ATOM 665 O O . GLY A 1 80 ? 33.278 33.834 -15.526 1.00 66.81 80 GLY A O 1
ATOM 666 N N . TRP A 1 81 ? 31.355 33.101 -16.374 1.00 61.38 81 TRP A N 1
ATOM 667 C CA . TRP A 1 81 ? 31.584 33.458 -17.749 1.00 61.38 81 TRP A CA 1
ATOM 668 C C . TRP A 1 81 ? 31.047 34.873 -17.992 1.00 61.38 81 TRP A C 1
ATOM 670 O O . TRP A 1 81 ? 29.861 35.120 -17.756 1.00 61.38 81 TRP A O 1
ATOM 680 N N . PRO A 1 82 ? 31.874 35.815 -18.473 1.00 62.28 82 PRO A N 1
ATOM 681 C CA . PRO A 1 82 ? 31.364 37.063 -19.009 1.00 62.28 82 PRO A CA 1
ATOM 682 C C . PRO A 1 82 ? 30.433 36.681 -20.154 1.00 62.28 82 PRO A C 1
ATOM 684 O O . PRO A 1 82 ? 30.887 36.193 -21.189 1.00 62.28 82 PRO A O 1
ATOM 687 N N . THR A 1 83 ? 29.125 36.842 -19.978 1.00 65.25 83 THR A N 1
ATOM 688 C CA . THR A 1 83 ? 28.239 36.860 -21.132 1.00 65.25 83 THR A CA 1
ATOM 689 C C . THR A 1 83 ? 28.718 38.035 -21.979 1.00 65.25 83 THR A C 1
ATOM 691 O O . THR A 1 83 ? 28.841 39.142 -21.445 1.00 65.25 83 THR A O 1
ATOM 694 N N . PRO A 1 84 ? 29.080 37.837 -23.261 1.00 63.09 84 PRO A N 1
ATOM 695 C CA . PRO A 1 84 ? 29.315 38.951 -24.159 1.00 63.09 84 PRO A CA 1
ATOM 696 C C . PRO A 1 84 ? 27.963 39.633 -24.337 1.00 63.09 84 PRO A C 1
ATOM 698 O O . PRO A 1 84 ? 27.183 39.305 -25.225 1.00 63.09 84 PRO A O 1
ATOM 701 N N . VAL A 1 85 ? 27.627 40.519 -23.407 1.00 67.38 85 VAL A N 1
ATOM 702 C CA . VAL A 1 85 ? 26.541 41.459 -23.590 1.00 67.38 85 VAL A CA 1
ATOM 703 C C . VAL A 1 85 ? 27.026 42.329 -24.739 1.00 67.38 85 VAL A C 1
ATOM 705 O O . VAL A 1 85 ? 28.046 43.006 -24.607 1.00 67.38 85 VAL A O 1
ATOM 708 N N . GLU A 1 86 ? 26.374 42.206 -25.894 1.00 60.75 86 GLU A N 1
ATOM 709 C CA . GLU A 1 86 ? 26.642 42.985 -27.101 1.00 60.75 86 GLU A CA 1
ATOM 710 C C . GLU A 1 86 ? 26.571 44.484 -26.773 1.00 60.75 86 GLU A C 1
ATOM 712 O O . GLU A 1 86 ? 25.517 45.113 -26.814 1.00 60.75 86 GLU A O 1
ATOM 717 N N . GLY A 1 87 ? 27.715 45.057 -26.400 1.00 65.00 87 GLY A N 1
ATOM 718 C CA . GLY A 1 87 ? 27.937 46.494 -26.331 1.00 65.00 87 GLY A CA 1
ATOM 719 C C . GLY A 1 87 ? 28.156 47.063 -27.738 1.00 65.00 87 GLY A C 1
ATOM 720 O O . GLY A 1 87 ? 28.615 46.345 -28.631 1.00 65.00 87 GLY A O 1
ATOM 721 N N . PRO A 1 88 ? 27.810 48.339 -27.976 1.00 54.94 88 PRO A N 1
ATOM 722 C CA . PRO A 1 88 ? 27.736 48.914 -29.313 1.00 54.94 88 PRO A CA 1
ATOM 723 C C . PRO A 1 88 ? 29.091 48.847 -30.024 1.00 54.94 88 PRO A C 1
ATOM 725 O O . PRO A 1 88 ? 30.115 49.234 -29.470 1.00 54.94 88 PRO A O 1
ATOM 728 N N . ARG A 1 89 ? 29.072 48.357 -31.272 1.00 66.19 89 ARG A N 1
ATOM 729 C CA . ARG A 1 89 ? 30.228 48.230 -32.171 1.00 66.19 89 ARG A CA 1
ATOM 730 C C . ARG A 1 89 ? 31.003 49.548 -32.239 1.00 66.19 89 ARG A C 1
ATOM 732 O O . ARG A 1 89 ? 30.628 50.449 -32.986 1.00 66.19 89 ARG A O 1
ATOM 739 N N . THR A 1 90 ? 32.110 49.644 -31.517 1.00 59.16 90 THR A N 1
ATOM 740 C CA . THR A 1 90 ? 33.071 50.735 -31.679 1.00 59.16 90 THR A CA 1
ATOM 741 C C . THR A 1 90 ? 34.399 50.165 -32.149 1.00 59.16 90 THR A C 1
ATOM 743 O O . THR A 1 90 ? 35.190 49.676 -31.354 1.00 59.16 90 THR A O 1
ATOM 746 N N . GLY A 1 91 ? 34.608 50.252 -33.465 1.00 60.84 91 GLY A N 1
ATOM 747 C CA . GLY A 1 91 ? 35.920 50.396 -34.091 1.00 60.84 91 GLY A CA 1
ATOM 748 C C . GLY A 1 91 ? 36.838 49.176 -34.088 1.00 60.84 91 GLY A C 1
ATOM 749 O O . GLY A 1 91 ? 37.576 48.929 -33.143 1.00 60.84 91 GLY A O 1
ATOM 750 N N . SER A 1 92 ? 36.932 48.507 -35.233 1.00 57.50 92 SER A N 1
ATOM 751 C CA . SER A 1 92 ? 38.190 47.881 -35.651 1.00 57.50 92 SER A CA 1
ATOM 752 C C . SER A 1 92 ? 38.506 48.375 -37.068 1.00 57.50 92 SER A C 1
ATOM 754 O O . SER A 1 92 ? 37.613 48.336 -37.917 1.00 57.50 92 SER A O 1
ATOM 756 N N . PRO A 1 93 ? 39.708 48.931 -37.315 1.00 61.16 93 PRO A N 1
ATOM 757 C CA . PRO A 1 93 ? 40.089 49.472 -38.618 1.00 61.16 93 PRO A CA 1
ATOM 758 C C . PRO A 1 93 ? 40.310 48.346 -39.645 1.00 61.16 93 PRO A C 1
ATOM 760 O O . PRO A 1 93 ? 40.590 47.214 -39.245 1.00 61.16 93 PRO A O 1
ATOM 763 N N . PRO A 1 94 ? 40.212 48.629 -40.961 1.00 56.44 94 PRO A N 1
ATOM 764 C CA . PRO A 1 94 ? 40.367 47.612 -41.993 1.00 56.44 94 PRO A CA 1
ATOM 765 C C . PRO A 1 94 ? 41.817 47.125 -42.024 1.00 56.44 94 PRO A C 1
ATOM 767 O O . PRO A 1 94 ? 42.722 47.863 -42.410 1.00 56.44 94 PRO A O 1
ATOM 770 N N . LEU A 1 95 ? 42.040 45.880 -41.613 1.00 68.06 95 LEU A N 1
ATOM 771 C CA . LEU A 1 95 ? 43.272 45.158 -41.901 1.00 68.06 95 LEU A CA 1
ATOM 772 C C . LEU A 1 95 ? 42.986 44.178 -43.030 1.00 68.06 95 LEU A C 1
ATOM 774 O O . LEU A 1 95 ? 42.747 42.998 -42.800 1.00 68.06 95 LEU A O 1
ATOM 778 N N . GLU A 1 96 ? 43.035 44.688 -44.255 1.00 58.66 96 GLU A N 1
ATOM 779 C CA . GLU A 1 96 ? 43.218 43.854 -45.436 1.00 58.66 96 GLU A CA 1
ATOM 780 C C . GLU A 1 96 ? 44.375 44.437 -46.245 1.00 58.66 96 GLU A C 1
ATOM 782 O O . GLU A 1 96 ? 44.228 45.300 -47.105 1.00 58.66 96 GLU A O 1
ATOM 787 N N . GLN A 1 97 ? 45.576 44.000 -45.863 1.00 57.91 97 GLN A N 1
ATOM 788 C CA . GLN A 1 97 ? 46.704 43.933 -46.774 1.00 57.91 97 GLN A CA 1
ATOM 789 C C . GLN A 1 97 ? 46.543 42.660 -47.608 1.00 57.91 97 GLN A C 1
ATOM 791 O O . GLN A 1 97 ? 46.808 41.563 -47.104 1.00 57.91 97 GLN A O 1
ATOM 796 N N . ARG A 1 98 ? 46.165 42.810 -48.877 1.00 52.94 98 ARG A N 1
ATOM 797 C CA . ARG A 1 98 ? 46.750 42.045 -49.981 1.00 52.94 98 ARG A CA 1
ATOM 798 C C . ARG A 1 98 ? 46.541 42.746 -51.313 1.00 52.94 98 ARG A C 1
ATOM 800 O O . ARG A 1 98 ? 45.427 43.257 -51.536 1.00 52.94 98 ARG A O 1
#

InterPro domains:
  IPR010652 Domain of unknown function DUF1232 [PF06803] (27-61)

Sequence (98 aa):
MNVAGLRVMGTRFFRYVRDPRVPRWRRLLGVFAVAYFLFPVDVVPDFLPLLGWLDDIGVLAGVAWFMKRELEHYRPEPMGWPTPVEGPRTGSPPLEQR